Protein AF-A0A377EGD8-F1 (afdb_monomer_lite)

pLDDT: mean 93.83, std 4.9, range [72.69, 98.0]

Structure (mmCIF, N/CA/C/O backbone):
data_AF-A0A377EGD8-F1
#
_entry.id   AF-A0A377EGD8-F1
#
loop_
_atom_site.group_PDB
_atom_site.id
_atom_site.type_symbol
_atom_site.label_atom_id
_atom_site.label_alt_id
_atom_site.label_comp_id
_atom_site.label_asym_id
_atom_site.label_entity_id
_atom_site.label_seq_id
_atom_site.pdbx_PDB_ins_code
_atom_site.Cartn_x
_atom_site.Cartn_y
_atom_site.Cartn_z
_atom_site.occupancy
_atom_site.B_iso_or_equiv
_atom_site.auth_seq_id
_atom_site.auth_comp_id
_atom_site.auth_asym_id
_atom_site.auth_atom_id
_atom_site.pdbx_PDB_model_num
ATOM 1 N N . MET A 1 1 ? 13.844 2.964 -14.355 1.00 72.69 1 MET A N 1
ATOM 2 C CA . MET A 1 1 ? 13.047 1.893 -13.734 1.00 72.69 1 MET A CA 1
ATOM 3 C C . MET A 1 1 ? 13.190 0.682 -14.631 1.00 72.69 1 MET A C 1
ATOM 5 O O . MET A 1 1 ? 12.924 0.813 -15.820 1.00 72.69 1 MET A O 1
ATOM 9 N N . ASN A 1 2 ? 13.743 -0.412 -14.121 1.00 92.00 2 ASN A N 1
ATOM 10 C CA . ASN A 1 2 ? 13.859 -1.670 -14.858 1.00 92.00 2 ASN A CA 1
ATOM 11 C C . ASN A 1 2 ? 12.632 -2.561 -14.584 1.00 92.00 2 ASN A C 1
ATOM 13 O O . ASN A 1 2 ? 11.760 -2.202 -13.796 1.00 92.00 2 ASN A O 1
ATOM 17 N N . GLN A 1 3 ? 12.566 -3.721 -15.234 1.00 92.38 3 GLN A N 1
ATOM 18 C CA . GLN A 1 3 ? 11.477 -4.680 -15.046 1.00 92.38 3 GLN A CA 1
ATOM 19 C C . GLN A 1 3 ? 11.281 -5.085 -13.573 1.00 92.38 3 GLN A C 1
ATOM 21 O O . GLN A 1 3 ? 10.160 -5.014 -13.074 1.00 92.38 3 GLN A O 1
ATOM 26 N N . ASN A 1 4 ? 12.363 -5.411 -12.861 1.00 95.31 4 ASN A N 1
ATOM 27 C CA . ASN A 1 4 ? 12.305 -5.819 -11.454 1.00 95.31 4 ASN A CA 1
ATOM 28 C C . ASN A 1 4 ? 11.743 -4.708 -10.550 1.00 95.31 4 ASN A C 1
ATOM 30 O O . ASN A 1 4 ? 11.005 -4.991 -9.609 1.00 95.31 4 ASN A O 1
ATOM 34 N N . ASP A 1 5 ? 12.061 -3.441 -10.836 1.00 94.50 5 ASP A N 1
ATOM 35 C CA . ASP A 1 5 ? 11.519 -2.295 -10.100 1.00 94.50 5 ASP A CA 1
ATOM 36 C C . ASP A 1 5 ? 9.993 -2.187 -10.289 1.00 94.50 5 ASP A C 1
ATOM 38 O O . ASP A 1 5 ? 9.264 -1.886 -9.341 1.00 94.50 5 ASP A O 1
ATOM 42 N N . ILE A 1 6 ? 9.501 -2.445 -11.509 1.00 93.94 6 ILE A N 1
ATOM 43 C CA . ILE A 1 6 ? 8.065 -2.424 -11.834 1.00 93.94 6 ILE A CA 1
ATOM 44 C C . ILE A 1 6 ? 7.352 -3.588 -11.138 1.00 93.94 6 ILE A C 1
ATOM 46 O O . ILE A 1 6 ? 6.293 -3.391 -10.542 1.00 93.94 6 ILE A O 1
ATOM 50 N N . GLU A 1 7 ? 7.932 -4.786 -11.163 1.00 95.19 7 GLU A N 1
ATOM 51 C CA . GLU A 1 7 ? 7.381 -5.967 -10.490 1.00 95.19 7 GLU A CA 1
ATOM 52 C C . GLU A 1 7 ? 7.307 -5.770 -8.972 1.00 95.19 7 GLU A C 1
ATOM 54 O O . GLU A 1 7 ? 6.254 -5.998 -8.372 1.00 95.19 7 GLU A O 1
ATOM 59 N N . ALA A 1 8 ? 8.373 -5.243 -8.361 1.00 95.38 8 ALA A N 1
ATOM 60 C CA . ALA A 1 8 ? 8.382 -4.892 -6.944 1.00 95.38 8 ALA A CA 1
ATOM 61 C C . ALA A 1 8 ? 7.307 -3.843 -6.611 1.00 95.38 8 ALA A C 1
ATOM 63 O O . ALA A 1 8 ? 6.642 -3.931 -5.577 1.00 95.38 8 ALA A O 1
ATOM 64 N N . MET A 1 9 ? 7.086 -2.864 -7.494 1.00 94.31 9 MET A N 1
ATOM 65 C CA . MET A 1 9 ? 6.014 -1.883 -7.327 1.00 94.31 9 MET A CA 1
ATOM 66 C C . MET A 1 9 ? 4.626 -2.544 -7.363 1.00 94.31 9 MET A C 1
ATOM 68 O O . MET A 1 9 ? 3.813 -2.290 -6.473 1.00 94.31 9 MET A O 1
ATOM 72 N N . ILE A 1 10 ? 4.351 -3.408 -8.347 1.00 95.69 10 ILE A N 1
ATOM 73 C CA . ILE A 1 10 ? 3.072 -4.134 -8.473 1.00 95.69 10 ILE A CA 1
ATOM 74 C C . ILE A 1 10 ? 2.816 -5.002 -7.235 1.00 95.69 10 ILE A C 1
ATOM 76 O O . ILE A 1 10 ? 1.700 -5.011 -6.704 1.00 95.69 10 ILE A O 1
ATOM 80 N N . GLN A 1 11 ? 3.845 -5.700 -6.748 1.00 96.19 11 GLN A N 1
ATOM 81 C CA . GLN A 1 11 ? 3.739 -6.542 -5.561 1.00 96.19 11 GLN A CA 1
ATOM 82 C C . GLN A 1 11 ? 3.315 -5.723 -4.338 1.00 96.19 11 GLN A C 1
ATOM 84 O O . GLN A 1 11 ? 2.363 -6.093 -3.653 1.00 96.19 11 GLN A O 1
ATOM 89 N N . ARG A 1 12 ? 3.942 -4.564 -4.109 1.00 96.12 12 ARG A N 1
ATOM 90 C CA . ARG A 1 12 ? 3.586 -3.686 -2.986 1.00 96.12 12 ARG A CA 1
ATOM 91 C C . ARG A 1 12 ? 2.125 -3.223 -3.048 1.00 96.12 12 ARG A C 1
ATOM 93 O O . ARG A 1 12 ? 1.466 -3.172 -2.011 1.00 96.12 12 ARG A O 1
ATOM 100 N N . TYR A 1 13 ? 1.600 -2.904 -4.235 1.00 97.31 13 TYR A N 1
ATOM 101 C CA . TYR A 1 13 ? 0.176 -2.572 -4.399 1.00 97.31 13 TYR A CA 1
ATOM 102 C C . TYR A 1 13 ? -0.739 -3.766 -4.103 1.00 97.31 13 TYR A C 1
ATOM 104 O O . TYR A 1 13 ? -1.776 -3.596 -3.467 1.00 97.31 13 TYR A O 1
ATOM 112 N N . THR A 1 14 ? -0.339 -4.9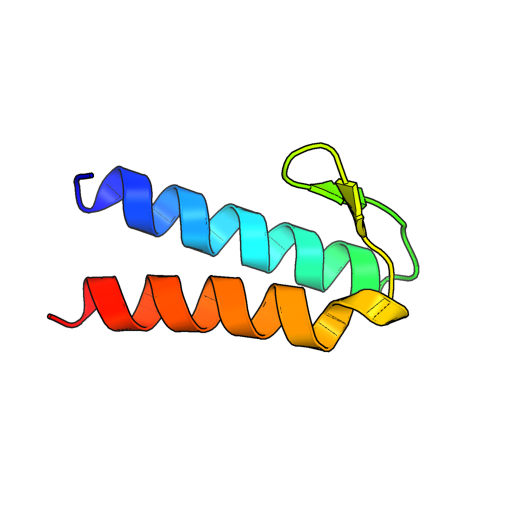72 -4.509 1.00 96.81 14 THR A N 1
ATOM 113 C CA . THR A 1 14 ? -1.094 -6.207 -4.239 1.00 96.81 14 THR A CA 1
ATOM 114 C C . THR A 1 14 ? -1.160 -6.507 -2.739 1.00 96.81 14 THR A C 1
ATOM 116 O O . THR A 1 14 ? -2.219 -6.832 -2.210 1.00 96.81 14 THR A O 1
ATOM 119 N N . GLU A 1 15 ? -0.045 -6.349 -2.026 1.00 97.31 15 GLU A N 1
ATOM 120 C CA . GLU A 1 15 ? 0.019 -6.531 -0.572 1.00 97.31 15 GLU A CA 1
ATOM 121 C C . GLU A 1 15 ? -0.849 -5.508 0.172 1.00 97.31 15 GLU A C 1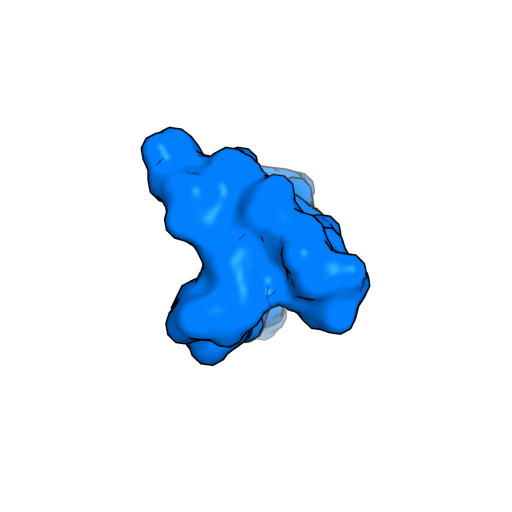
ATOM 123 O O . GLU A 1 15 ? -1.583 -5.872 1.094 1.00 97.31 15 GLU A O 1
ATOM 128 N N . ALA A 1 16 ? -0.818 -4.243 -0.259 1.00 97.50 16 ALA A N 1
ATOM 129 C CA . ALA A 1 16 ? -1.674 -3.201 0.296 1.00 97.50 16 ALA A CA 1
ATOM 130 C C . ALA A 1 16 ? -3.164 -3.489 0.052 1.00 97.50 16 ALA A C 1
ATOM 132 O O . ALA A 1 16 ? -3.971 -3.319 0.965 1.00 97.50 16 ALA A O 1
ATOM 133 N N . GLU A 1 17 ? -3.526 -3.971 -1.143 1.00 97.75 17 GLU A N 1
ATOM 134 C CA . GLU A 1 17 ? -4.901 -4.367 -1.465 1.00 97.75 17 GLU A CA 1
ATOM 135 C C . GLU A 1 17 ? -5.379 -5.492 -0.542 1.00 97.75 17 GLU A C 1
ATOM 137 O O . GLU A 1 17 ? -6.443 -5.373 0.064 1.00 97.75 17 GLU A O 1
ATOM 142 N N . MET A 1 18 ? -4.585 -6.556 -0.387 1.00 98.00 18 MET A N 1
ATOM 143 C CA . MET A 1 18 ? -4.941 -7.680 0.484 1.00 98.00 18 MET A CA 1
ATOM 144 C C . MET A 1 18 ? -5.115 -7.248 1.941 1.00 98.00 18 MET A C 1
ATOM 146 O O . MET A 1 18 ? -6.083 -7.645 2.585 1.00 98.00 18 MET A O 1
ATOM 150 N N . ALA A 1 19 ? -4.208 -6.422 2.465 1.00 97.94 19 ALA A N 1
ATOM 151 C CA . ALA A 1 19 ? -4.292 -5.954 3.844 1.00 97.94 19 ALA A CA 1
ATOM 152 C C . ALA A 1 19 ? -5.550 -5.108 4.086 1.00 97.94 19 ALA A C 1
ATOM 154 O O . ALA A 1 19 ? -6.243 -5.299 5.084 1.00 97.94 19 ALA A O 1
ATOM 155 N N . VAL A 1 20 ? -5.874 -4.216 3.151 1.00 97.25 20 VAL A N 1
ATOM 156 C CA . VAL A 1 20 ? -7.078 -3.387 3.222 1.00 97.25 20 VAL A CA 1
ATOM 157 C C . VAL A 1 20 ? -8.358 -4.225 3.130 1.00 97.25 20 VAL A C 1
ATOM 159 O O . VAL A 1 20 ? -9.304 -3.973 3.877 1.00 97.25 20 VAL A O 1
ATOM 162 N N . LEU A 1 21 ? -8.391 -5.244 2.266 1.00 97.62 21 LEU A N 1
ATOM 163 C CA . LEU A 1 21 ? -9.521 -6.177 2.170 1.00 97.62 21 LEU A CA 1
ATOM 164 C C . LEU A 1 21 ? -9.725 -6.992 3.457 1.00 97.62 21 LEU A C 1
ATOM 166 O O . LEU A 1 21 ? -10.860 -7.322 3.789 1.00 97.62 21 LEU A O 1
ATOM 170 N N . ASP A 1 22 ? -8.653 -7.252 4.206 1.00 98.00 22 ASP A N 1
ATOM 171 C CA . ASP A 1 22 ? -8.680 -7.884 5.533 1.00 98.00 22 ASP A CA 1
ATOM 172 C C . ASP A 1 22 ? -9.115 -6.910 6.654 1.00 98.00 22 ASP A C 1
ATOM 174 O O . ASP A 1 22 ? -9.122 -7.260 7.832 1.00 98.00 22 ASP A O 1
ATOM 178 N N . GLY A 1 23 ? -9.462 -5.663 6.310 1.00 96.75 23 GLY A N 1
ATOM 179 C CA . GLY A 1 23 ? -9.879 -4.624 7.255 1.00 96.75 23 GLY A CA 1
ATOM 180 C C . GLY A 1 23 ? -8.723 -3.930 7.981 1.00 96.75 23 GLY A C 1
ATOM 181 O O . GLY A 1 23 ? -8.959 -3.176 8.926 1.00 96.75 23 GLY A O 1
ATOM 182 N N . LYS A 1 24 ? -7.473 -4.161 7.561 1.00 97.81 24 LYS A N 1
ATOM 183 C CA . LYS A 1 24 ? -6.294 -3.511 8.145 1.00 97.81 24 LYS A CA 1
ATOM 184 C C . LYS A 1 24 ? -6.057 -2.141 7.518 1.00 97.81 24 LYS A C 1
ATOM 186 O O . LYS A 1 24 ? -6.393 -1.887 6.363 1.00 97.81 24 LYS A O 1
ATOM 191 N N . SER A 1 25 ? -5.401 -1.271 8.276 1.00 96.06 25 SER A N 1
ATOM 192 C CA . SER A 1 25 ? -4.756 -0.075 7.744 1.00 96.06 25 SER A CA 1
ATOM 193 C C . SER A 1 25 ? -3.286 -0.363 7.444 1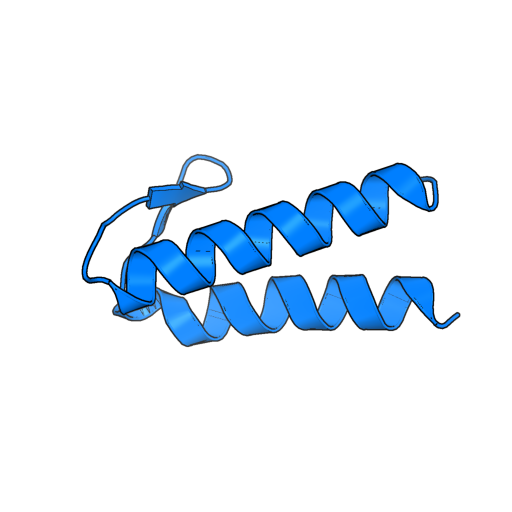.00 96.06 25 SER A C 1
ATOM 195 O O . SER A 1 25 ? -2.605 -1.036 8.220 1.00 96.06 25 SER A O 1
ATOM 197 N N . VAL A 1 26 ? -2.778 0.153 6.324 1.00 96.31 26 VAL A N 1
ATOM 198 C CA . VAL A 1 26 ? -1.363 0.017 5.943 1.00 96.31 26 VAL A CA 1
ATOM 199 C C . VAL A 1 26 ? -0.758 1.364 5.600 1.00 96.31 26 VAL A C 1
ATOM 201 O O . VAL A 1 26 ? -1.399 2.193 4.963 1.00 96.31 26 VAL A O 1
ATOM 204 N N . THR A 1 27 ? 0.495 1.585 5.988 1.00 95.56 27 THR A N 1
ATOM 205 C CA . THR A 1 27 ? 1.238 2.759 5.528 1.00 95.56 27 THR A CA 1
ATOM 206 C C . THR A 1 27 ? 1.849 2.451 4.172 1.00 95.56 27 THR A C 1
ATOM 208 O O . THR A 1 27 ? 2.765 1.638 4.053 1.00 95.56 27 THR A O 1
ATOM 211 N N . PHE A 1 28 ? 1.361 3.123 3.142 1.00 92.06 28 PHE A N 1
ATOM 212 C CA . PHE A 1 28 ? 1.825 2.978 1.777 1.00 92.06 28 PHE A CA 1
ATOM 213 C C . PHE A 1 28 ? 2.246 4.340 1.241 1.00 92.06 28 PHE A C 1
ATOM 215 O O . PHE A 1 28 ? 1.487 5.301 1.297 1.00 92.06 28 PHE A O 1
ATOM 222 N N . ASN A 1 29 ? 3.478 4.433 0.739 1.00 87.56 29 ASN A N 1
ATOM 223 C CA . ASN A 1 29 ? 4.046 5.688 0.236 1.00 87.56 29 ASN A CA 1
ATOM 224 C C . ASN A 1 29 ? 3.939 6.870 1.232 1.00 87.56 29 ASN A C 1
ATOM 226 O O . ASN A 1 29 ? 3.689 8.005 0.845 1.00 87.56 29 ASN A O 1
ATOM 230 N N . GLY A 1 30 ? 4.080 6.591 2.534 1.00 91.75 30 GLY A N 1
ATOM 231 C CA . GLY A 1 30 ? 3.962 7.594 3.601 1.00 91.75 30 GLY A CA 1
ATOM 232 C C . GLY A 1 30 ? 2.528 7.999 3.963 1.00 91.75 30 GLY A C 1
ATOM 233 O O . GLY A 1 30 ? 2.348 8.796 4.878 1.00 91.75 30 GLY A O 1
ATOM 234 N N . GLN A 1 31 ? 1.515 7.439 3.301 1.00 92.81 31 GLN A N 1
ATOM 235 C CA . GLN A 1 31 ? 0.105 7.673 3.602 1.00 92.81 31 GLN A CA 1
ATOM 236 C C . GLN A 1 31 ? -0.519 6.440 4.250 1.00 92.81 31 GLN A C 1
ATOM 238 O O . GLN A 1 31 ? -0.196 5.307 3.897 1.00 92.81 31 GLN A O 1
ATOM 243 N N . GLN A 1 32 ? -1.431 6.654 5.193 1.00 96.19 32 GLN A N 1
ATOM 244 C CA . GLN A 1 32 ? -2.258 5.575 5.716 1.00 96.19 32 GLN A CA 1
ATOM 245 C C . GLN A 1 32 ? -3.348 5.249 4.691 1.00 96.19 32 GLN A C 1
ATOM 247 O O . GLN A 1 32 ? -4.118 6.124 4.313 1.00 96.19 32 GLN A O 1
ATOM 252 N N . MET A 1 33 ? -3.389 3.997 4.251 1.00 95.19 33 MET A N 1
ATOM 253 C CA . MET A 1 33 ? -4.379 3.460 3.327 1.00 95.19 33 MET A CA 1
ATOM 254 C C . MET A 1 33 ? -5.350 2.558 4.085 1.00 95.19 33 MET A C 1
ATOM 256 O O . MET A 1 33 ? -4.935 1.738 4.912 1.00 95.19 33 MET A O 1
ATOM 260 N N . THR A 1 34 ? -6.636 2.698 3.786 1.00 97.50 34 THR A N 1
ATOM 261 C CA . THR A 1 34 ? -7.731 1.890 4.342 1.00 97.50 34 THR A CA 1
ATOM 262 C C . THR A 1 34 ? -8.654 1.404 3.218 1.00 97.50 34 THR A C 1
ATOM 264 O O . THR A 1 34 ? -8.378 1.623 2.037 1.00 97.50 34 THR A O 1
ATOM 267 N N . MET A 1 35 ? -9.778 0.765 3.574 1.00 97.38 35 MET A N 1
ATOM 268 C CA . MET A 1 35 ? -10.855 0.392 2.635 1.00 97.38 35 MET A CA 1
ATOM 269 C C . MET A 1 35 ? -11.297 1.557 1.746 1.00 97.38 35 MET A C 1
ATOM 271 O O . MET A 1 35 ? -11.624 1.346 0.580 1.00 97.38 35 MET A O 1
ATOM 275 N N . GLU A 1 36 ? -11.253 2.787 2.259 1.00 97.38 36 GLU A N 1
ATOM 276 C CA . GLU A 1 36 ? -11.632 3.995 1.520 1.00 97.38 36 GLU A CA 1
ATOM 277 C C . GLU A 1 36 ? -10.706 4.258 0.323 1.00 97.38 36 GLU A C 1
ATOM 279 O O . GLU A 1 36 ? -11.142 4.796 -0.693 1.00 97.38 36 GLU A O 1
ATOM 284 N N . ASN A 1 37 ? -9.455 3.798 0.395 1.00 96.62 37 ASN A N 1
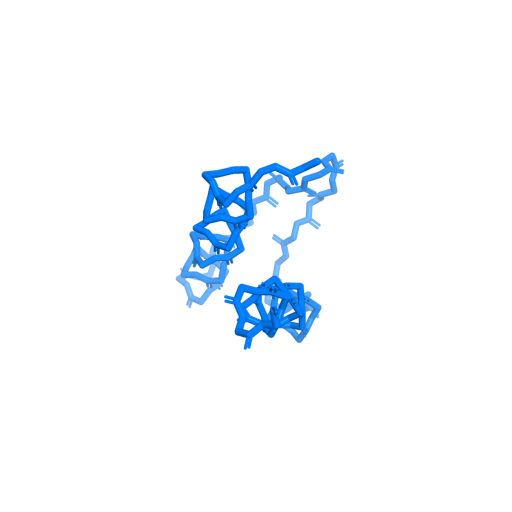ATOM 285 C CA . ASN A 1 37 ? -8.456 3.966 -0.659 1.00 96.62 37 ASN A CA 1
ATOM 286 C C . ASN A 1 37 ? -8.364 2.763 -1.612 1.00 96.62 37 ASN A C 1
ATOM 288 O O . ASN A 1 37 ? -7.518 2.752 -2.507 1.00 96.62 37 ASN A O 1
ATOM 292 N N . LEU A 1 38 ? -9.215 1.738 -1.466 1.00 95.81 38 LEU A N 1
ATOM 293 C CA . LEU A 1 38 ? -9.123 0.490 -2.242 1.00 95.81 38 LEU A CA 1
ATOM 294 C C . LEU A 1 38 ? -9.092 0.730 -3.763 1.00 95.81 38 LEU A C 1
ATOM 296 O O . LEU A 1 38 ? -8.341 0.081 -4.495 1.00 95.81 38 LEU A O 1
ATOM 300 N N . SER A 1 39 ? -9.879 1.692 -4.247 1.00 96.69 39 SER A N 1
ATOM 301 C CA . SER A 1 39 ? -9.912 2.068 -5.665 1.00 96.69 39 SER A CA 1
ATOM 302 C C . SER A 1 39 ? -8.589 2.665 -6.156 1.00 96.69 39 SER A C 1
ATOM 304 O O . SER A 1 39 ? -8.205 2.438 -7.303 1.00 96.69 39 SER A O 1
ATOM 306 N N . GLU A 1 40 ? -7.879 3.418 -5.320 1.00 95.31 40 GLU A N 1
ATOM 307 C CA . GLU A 1 40 ? -6.578 4.013 -5.651 1.00 95.31 40 GLU A CA 1
ATOM 308 C C . GLU A 1 40 ? -5.481 2.942 -5.673 1.00 95.31 40 GLU A C 1
ATOM 310 O O . GLU A 1 40 ? -4.692 2.875 -6.618 1.00 95.31 40 GLU A O 1
ATOM 315 N N . ILE A 1 41 ? -5.493 2.037 -4.687 1.00 95.62 41 ILE A N 1
ATOM 316 C CA . ILE A 1 41 ? -4.549 0.914 -4.585 1.00 95.62 41 ILE A CA 1
ATOM 317 C C . ILE A 1 41 ? -4.623 0.034 -5.845 1.00 95.62 41 ILE A C 1
ATOM 319 O O . ILE A 1 41 ? -3.600 -0.256 -6.472 1.00 95.62 41 ILE A O 1
ATOM 323 N N . ARG A 1 42 ? -5.839 -0.316 -6.288 1.00 96.00 42 ARG A N 1
ATOM 324 C CA . ARG A 1 42 ? -6.064 -1.099 -7.517 1.00 96.00 42 ARG A CA 1
ATOM 325 C C . ARG A 1 42 ? -5.575 -0.393 -8.777 1.00 96.00 42 ARG A C 1
ATOM 327 O O . ARG A 1 42 ? -5.032 -1.035 -9.679 1.00 96.00 42 ARG A O 1
ATOM 334 N N . GLN A 1 43 ? -5.779 0.921 -8.865 1.00 95.81 43 GLN A N 1
ATOM 335 C CA . GLN A 1 43 ? -5.339 1.712 -10.016 1.00 95.81 43 GLN A CA 1
ATOM 336 C C . GLN A 1 43 ? -3.814 1.787 -10.110 1.00 95.81 43 GLN A C 1
ATOM 338 O O . GLN A 1 43 ? -3.272 1.648 -11.211 1.00 95.81 43 GLN A O 1
ATOM 343 N N . GLY A 1 44 ? -3.122 1.936 -8.978 1.00 92.62 44 GLY A N 1
ATOM 344 C CA . GLY A 1 44 ? -1.660 1.914 -8.929 1.00 92.62 44 GLY A CA 1
ATOM 345 C C . GLY A 1 44 ? -1.080 0.581 -9.410 1.00 92.62 44 GLY A C 1
ATOM 346 O O . GLY A 1 44 ? -0.251 0.559 -10.324 1.00 92.62 44 GLY A O 1
ATOM 347 N N . GLY A 1 45 ? -1.597 -0.540 -8.892 1.00 92.06 45 GLY A N 1
ATOM 348 C CA . GLY A 1 45 ? -1.184 -1.881 -9.323 1.00 92.06 45 GLY A CA 1
ATOM 349 C C . GLY A 1 45 ? -1.467 -2.151 -10.806 1.00 92.06 45 GLY A C 1
ATOM 350 O O . GLY A 1 45 ? -0.596 -2.637 -11.533 1.00 92.06 45 GLY A O 1
ATOM 351 N N . ARG A 1 46 ? -2.655 -1.768 -11.300 1.00 92.25 46 ARG A N 1
ATOM 352 C CA . ARG A 1 46 ? -3.016 -1.926 -12.719 1.00 92.25 46 ARG A CA 1
ATOM 353 C C . ARG A 1 46 ? -2.099 -1.113 -13.630 1.00 92.25 46 ARG A C 1
ATOM 355 O O . ARG A 1 46 ? -1.648 -1.645 -14.643 1.00 92.25 46 ARG A O 1
ATOM 362 N N . SER A 1 47 ? -1.800 0.132 -13.268 1.00 91.38 47 SER A N 1
ATOM 363 C CA . SER A 1 47 ? -0.898 0.994 -14.041 1.00 91.38 47 SER A CA 1
ATOM 364 C C . SER A 1 47 ? 0.502 0.386 -14.153 1.00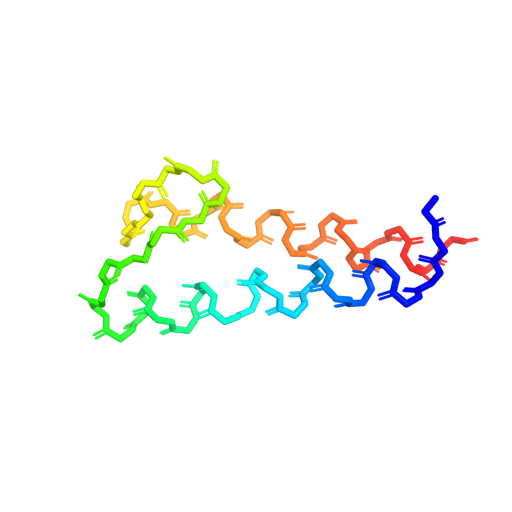 91.38 47 SER A C 1
ATOM 366 O O . SER A 1 47 ? 1.051 0.324 -15.250 1.00 91.38 47 SER A O 1
ATOM 368 N N . GLY A 1 48 ? 1.034 -0.164 -13.055 1.00 87.38 48 GLY A N 1
ATOM 369 C CA . GLY A 1 48 ? 2.298 -0.906 -13.074 1.00 87.38 48 GLY A CA 1
ATOM 370 C C . GLY A 1 48 ? 2.259 -2.121 -14.002 1.00 87.38 48 GLY A C 1
ATOM 371 O O . GLY A 1 48 ? 3.139 -2.295 -14.841 1.00 87.38 48 GLY A O 1
ATOM 372 N N . SER A 1 49 ? 1.198 -2.928 -13.917 1.00 90.50 49 SER A N 1
ATOM 373 C CA . SER A 1 49 ? 1.046 -4.116 -14.770 1.00 90.50 49 SER A CA 1
ATOM 374 C C . SER A 1 49 ? 0.933 -3.783 -16.262 1.00 90.50 49 SER A C 1
ATOM 376 O O . SER A 1 49 ? 1.384 -4.559 -17.100 1.00 90.50 49 SER A O 1
ATOM 378 N N . ALA A 1 50 ? 0.347 -2.631 -16.604 1.00 91.56 50 ALA A N 1
ATOM 379 C CA . ALA A 1 50 ? 0.255 -2.159 -17.980 1.00 91.56 50 ALA A CA 1
ATOM 380 C C . ALA A 1 50 ? 1.624 -1.724 -18.519 1.00 91.56 50 ALA A C 1
ATOM 382 O O . ALA A 1 50 ? 1.939 -2.033 -19.663 1.00 91.56 50 ALA A O 1
ATOM 383 N N . ALA A 1 51 ? 2.453 -1.084 -17.687 1.00 88.25 51 ALA A N 1
ATOM 384 C CA . ALA A 1 51 ? 3.810 -0.690 -18.060 1.00 88.25 51 ALA A CA 1
ATOM 385 C C . ALA A 1 51 ? 4.722 -1.892 -18.362 1.00 88.25 51 ALA A C 1
ATOM 387 O O . ALA A 1 51 ? 5.590 -1.781 -19.214 1.00 88.25 51 ALA A O 1
ATOM 388 N N . LEU A 1 52 ? 4.504 -3.045 -17.717 1.00 87.19 52 LEU A N 1
ATOM 389 C CA . LEU A 1 52 ? 5.269 -4.275 -17.976 1.00 87.19 52 LEU A CA 1
ATOM 390 C C . LEU A 1 52 ? 4.924 -4.944 -19.322 1.00 87.19 52 LEU A C 1
ATOM 392 O O . LEU A 1 52 ? 5.649 -5.814 -19.795 1.00 87.19 52 LEU A O 1
ATOM 396 N N . ARG A 1 53 ? 3.788 -4.585 -19.924 1.00 86.31 53 ARG A N 1
ATOM 397 C CA . ARG A 1 53 ? 3.302 -5.180 -21.179 1.00 86.31 53 ARG A CA 1
ATOM 398 C C . ARG A 1 53 ? 3.750 -4.414 -22.430 1.00 86.31 53 ARG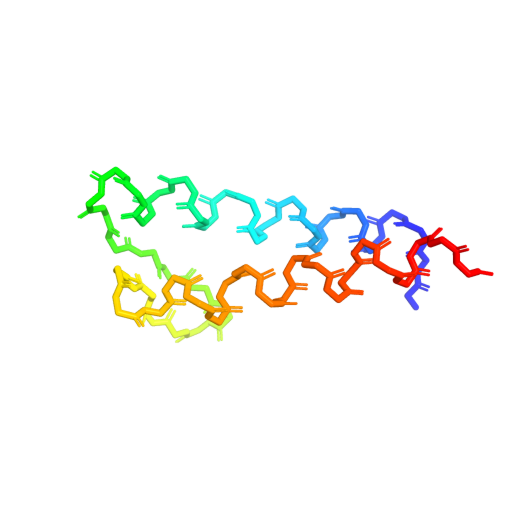 A C 1
ATOM 400 O O . ARG A 1 53 ? 3.385 -4.836 -23.526 1.00 86.31 53 ARG A O 1
ATOM 407 N N . LEU A 1 54 ? 4.460 -3.299 -22.260 1.00 76.12 54 LEU A N 1
ATOM 408 C CA . LEU A 1 54 ? 4.959 -2.410 -23.316 1.00 76.12 54 LEU A CA 1
ATOM 409 C C . LEU A 1 54 ? 6.476 -2.551 -23.449 1.00 76.12 54 LEU A C 1
ATOM 411 O O . LEU A 1 54 ? 6.948 -2.489 -24.604 1.00 76.12 54 LEU A O 1
#

Radius of gyration: 11.23 Å; chains: 1; bounding box: 26×16×32 Å

Sequence (54 aa):
MNQNDIEAMIQRYTEAEMAVLDGKSVTFNGQQMTMENLSEIRQGGRSGSAALRL

Foldseek 3Di:
DDLVVLVVQLVLLVVCLVCQVVQHWDQDPNDTDHVVCNVVSVVSNVVSVVVNVD

Organism: Escherichia coli (NCBI:txid562)

Secondary structure (DSSP, 8-state):
--HHHHHHHHHHHHHHHHHHHTT--EEETTEEE-GGGHHHHHHHHHHHHHHTT-